Protein AF-A0A448USA0-F1 (afdb_monomer)

Mean predicted aligned error: 3.89 Å

Organism: NCBI:txid2047

Nearest PDB structures (foldseek):
  3pyw-assembly1_A  TM=7.892E-01  e=5.344E-04  Bacillus anthracis
  6bt4-assembly1_A  TM=7.776E-01  e=7.586E-04  Bacillus anthracis
  7sv5-assembly2_B  TM=8.241E-01  e=3.574E-02  Paenibacillus alvei
  6cwi-assembly1_A  TM=8.676E-01  e=1.832E-01  Paenibacillus alvei
  6cwf-assembly1_A  TM=8.349E-01  e=4.397E-01  Paenibacillus alvei

InterPro domains:
  IPR001119 S-layer homology domain [PF00395] (19-62)
  IPR001119 S-layer homology domain [PF00395] (96-123)
  IPR001119 S-layer homology domain [PS51272] (16-79)

Foldseek 3Di:
DVLCVVVVVDDDDQDCAQQAPPDHPPHPCRRVLRVCCVLVLDDADPVRHNPPVDFDFLLSLLSNVCSSVVVDDDDADPDQQAPPDDPPDRSSRSQNVCVVQVLDDPDRHHSRRRHGDDPVNSVSSSVSVVVSD

Radius of gyration: 15.41 Å; Cα contacts (8 Å, |Δi|>4): 141; chains: 1; bounding box: 37×34×44 Å

Sequence (133 aa):
MALYRLAGSPQVTLPQESPYVDVTPEHPHYREIIWARESGISFGWSDGHFRPEAAASHASMAAFLYRYAGEPGVNLPEQSLYADMTADSPFYRESTWLKKRGLVFWSESWFQPDGAVTRADFAELIYQYEQGK

Secondary structure (DSSP, 8-state):
-HHHHHTT-------SS-SSTT--TTSTTHHHHHHHHHTTS----TTS---TTSPPBHHHHHHHHHHHTT-------SS-SSTT--TTSTTHHHHHHHHHTT---S-SS---TT-B--HHHHHHHHHHHHTT-

Structure (mmCIF, N/CA/C/O backbone):
data_AF-A0A448USA0-F1
#
_entry.id   AF-A0A448USA0-F1
#
loop_
_atom_site.group_PDB
_atom_site.id
_atom_site.type_symbol
_atom_site.label_atom_id
_atom_site.label_alt_id
_atom_site.label_comp_id
_atom_site.label_asym_id
_atom_site.label_entity_id
_atom_site.label_seq_id
_atom_site.pdbx_PDB_ins_code
_atom_site.Cartn_x
_atom_site.Cartn_y
_atom_site.Cartn_z
_atom_site.occupancy
_atom_site.B_iso_or_equiv
_atom_site.auth_seq_id
_atom_site.auth_comp_id
_atom_site.auth_asym_id
_atom_site.auth_atom_id
_atom_site.pdbx_PDB_model_num
ATOM 1 N N . MET A 1 1 ? -3.383 3.911 11.529 1.00 69.88 1 MET A N 1
ATOM 2 C CA . MET A 1 1 ? -2.762 3.886 10.174 1.00 69.88 1 MET A CA 1
ATOM 3 C C . MET A 1 1 ? -2.363 5.301 9.747 1.00 69.88 1 MET A C 1
ATOM 5 O O . MET A 1 1 ? -3.042 6.241 10.143 1.00 69.88 1 MET A O 1
ATOM 9 N N . ALA A 1 2 ? -1.299 5.475 8.949 1.00 84.56 2 ALA A N 1
ATOM 10 C CA . ALA A 1 2 ? -0.843 6.792 8.469 1.00 84.56 2 ALA A CA 1
ATOM 11 C C . ALA A 1 2 ? -1.794 7.433 7.435 1.00 84.56 2 ALA A C 1
ATOM 13 O O . ALA A 1 2 ? -2.186 8.579 7.624 1.00 84.56 2 ALA A O 1
ATOM 14 N N . LEU A 1 3 ? -2.257 6.673 6.432 1.00 89.94 3 LEU A N 1
ATOM 15 C CA . LEU A 1 3 ? -3.215 7.161 5.423 1.00 89.94 3 LEU A CA 1
ATOM 16 C C . LEU A 1 3 ? -4.570 7.578 6.016 1.00 89.94 3 LEU A C 1
ATOM 18 O O . LEU A 1 3 ? -5.172 8.541 5.562 1.00 89.94 3 LEU A O 1
ATOM 22 N N . TYR A 1 4 ? -5.033 6.903 7.071 1.00 92.50 4 TYR A N 1
ATOM 23 C CA . TYR A 1 4 ? -6.261 7.296 7.772 1.00 92.50 4 TYR A CA 1
ATOM 24 C C . TYR A 1 4 ? -6.140 8.696 8.387 1.00 92.50 4 TYR A C 1
ATOM 26 O O . TYR A 1 4 ? -7.056 9.509 8.289 1.00 92.50 4 TYR A O 1
ATOM 34 N N . ARG A 1 5 ? -4.980 9.002 8.988 1.00 91.62 5 ARG A N 1
ATOM 35 C CA . ARG A 1 5 ? -4.706 10.341 9.524 1.00 91.62 5 ARG A CA 1
ATOM 36 C C . ARG A 1 5 ? -4.581 11.375 8.412 1.00 91.62 5 ARG A C 1
ATOM 38 O O . ARG A 1 5 ? -5.143 12.454 8.555 1.00 91.62 5 ARG A O 1
ATOM 45 N N . LEU A 1 6 ? -3.907 11.019 7.317 1.00 90.50 6 LEU A N 1
ATOM 46 C CA . LEU A 1 6 ? -3.796 11.846 6.113 1.00 90.50 6 LEU A CA 1
ATOM 47 C C . LEU A 1 6 ? -5.176 12.218 5.545 1.00 90.50 6 LEU A C 1
ATOM 49 O O . LEU A 1 6 ? -5.413 13.360 5.178 1.00 90.50 6 LEU A O 1
ATOM 53 N N . ALA A 1 7 ? -6.127 11.282 5.566 1.00 92.50 7 ALA A N 1
ATOM 54 C CA . ALA A 1 7 ? -7.513 11.510 5.158 1.00 92.50 7 ALA A CA 1
ATOM 55 C C . ALA A 1 7 ? -8.335 12.388 6.127 1.00 92.50 7 ALA A C 1
ATOM 57 O O . ALA A 1 7 ? -9.545 12.515 5.954 1.00 92.50 7 ALA A O 1
ATOM 58 N N . GLY A 1 8 ? -7.722 12.953 7.171 1.00 94.12 8 GLY A N 1
ATOM 59 C CA . GLY A 1 8 ? -8.418 13.743 8.186 1.00 94.12 8 GLY A CA 1
ATOM 60 C C . GLY A 1 8 ? -9.121 12.906 9.256 1.00 94.12 8 GLY A C 1
ATOM 61 O O . GLY A 1 8 ? -9.966 13.429 9.974 1.00 94.12 8 GLY A O 1
ATOM 62 N N . SER A 1 9 ? -8.769 11.622 9.398 1.00 95.38 9 SER A N 1
ATOM 63 C CA . SER A 1 9 ? -9.390 10.691 10.354 1.00 95.38 9 SER A CA 1
ATOM 64 C C . SER A 1 9 ? -10.924 10.639 10.228 1.00 95.38 9 SER A C 1
ATOM 66 O O . SER A 1 9 ? -11.628 10.928 11.202 1.00 95.38 9 SER A O 1
ATOM 68 N N . PRO A 1 10 ? -11.454 10.315 9.033 1.00 95.31 10 PRO A N 1
ATOM 69 C CA . PRO A 1 10 ? -12.888 10.338 8.770 1.00 95.31 10 PRO A CA 1
ATOM 70 C C . PRO A 1 10 ? -13.647 9.395 9.705 1.00 95.31 10 PRO A C 1
ATOM 72 O O . PRO A 1 10 ? -13.127 8.373 10.146 1.00 95.31 10 PRO A O 1
ATOM 75 N N . GLN A 1 11 ? -14.904 9.726 9.995 1.00 94.62 11 GLN A N 1
ATOM 76 C CA . GLN A 1 11 ? -15.756 8.850 10.795 1.00 94.62 11 GLN A CA 1
ATOM 77 C C . GLN A 1 11 ? -15.989 7.519 10.073 1.00 94.62 11 GLN A C 1
ATOM 79 O O . GLN A 1 11 ? -16.192 7.485 8.862 1.00 94.62 11 GLN A O 1
ATOM 84 N N . VAL A 1 12 ? -15.973 6.433 10.846 1.00 95.12 12 VAL A N 1
ATOM 85 C CA . VAL A 1 12 ? -16.134 5.057 10.358 1.00 95.12 12 VAL A CA 1
ATOM 86 C C . VAL A 1 12 ? -17.195 4.385 11.210 1.00 95.12 12 VAL A C 1
ATOM 88 O O . VAL A 1 12 ? -17.073 4.372 12.445 1.00 95.12 12 VAL A O 1
ATOM 91 N N . THR A 1 13 ? -18.208 3.817 10.565 1.00 95.88 13 THR A N 1
ATOM 92 C CA . THR A 1 13 ? -19.170 2.939 11.230 1.00 95.88 13 THR A CA 1
ATOM 93 C C . THR A 1 13 ? -18.513 1.579 11.409 1.00 95.88 13 THR A C 1
ATOM 95 O O . THR A 1 13 ? -18.285 0.866 10.443 1.00 95.88 13 THR A O 1
ATOM 98 N N . LEU A 1 14 ? -18.164 1.227 12.645 1.00 96.50 14 LEU A N 1
ATOM 99 C CA . LEU A 1 14 ? -17.446 -0.017 12.909 1.00 96.50 14 LEU A CA 1
ATOM 100 C C . LEU A 1 14 ? -18.414 -1.206 12.936 1.00 96.50 14 LEU A C 1
ATOM 102 O O . LEU A 1 14 ? -19.390 -1.153 13.690 1.00 96.50 14 LEU A O 1
ATOM 106 N N . PRO A 1 15 ? -18.156 -2.280 12.168 1.00 95.69 15 PRO A N 1
ATOM 107 C CA . PRO A 1 15 ? -18.973 -3.476 12.245 1.00 95.69 15 PRO A CA 1
ATOM 108 C C . PRO A 1 15 ? -18.708 -4.211 13.564 1.00 95.69 15 PRO A C 1
ATOM 110 O O . PRO A 1 15 ? -17.583 -4.218 14.074 1.00 95.69 15 PRO A O 1
ATOM 113 N N . GLN A 1 16 ? -19.763 -4.824 14.109 1.00 93.88 16 GLN A N 1
ATOM 114 C CA . GLN A 1 16 ? -19.692 -5.619 15.339 1.00 93.88 16 GLN A CA 1
ATOM 115 C C . GLN A 1 16 ? -18.838 -6.878 15.148 1.00 93.88 16 GLN A C 1
ATOM 117 O O . GLN A 1 16 ? -18.110 -7.270 16.054 1.00 93.88 16 GLN A O 1
ATOM 122 N N . GLU A 1 17 ? -18.912 -7.484 13.965 1.00 95.94 17 GLU A N 1
ATOM 123 C CA . GLU A 1 17 ? -18.058 -8.595 13.557 1.00 95.94 17 GLU A CA 1
ATOM 124 C C . GLU A 1 17 ? -16.982 -8.084 12.604 1.00 95.94 17 GLU A C 1
ATOM 126 O O . GLU A 1 17 ? -17.264 -7.339 11.661 1.00 95.94 17 GLU A O 1
ATOM 131 N N . SER A 1 18 ? -15.738 -8.486 12.854 1.00 96.62 18 SER A N 1
ATOM 132 C CA . SER A 1 18 ? -14.630 -8.105 11.990 1.00 96.62 18 SER A CA 1
ATOM 133 C C . SER A 1 18 ? -14.710 -8.824 10.643 1.00 96.62 18 SER A C 1
ATOM 135 O O . SER A 1 18 ? -14.948 -10.032 10.609 1.00 96.62 18 SER A O 1
ATOM 137 N N . PRO A 1 19 ? -14.435 -8.131 9.523 1.00 96.75 19 PRO A N 1
ATOM 138 C CA . PRO A 1 19 ? -14.270 -8.773 8.226 1.00 96.75 19 PRO A CA 1
ATOM 139 C C . PRO A 1 19 ? -12.941 -9.537 8.104 1.00 96.75 19 PRO A C 1
ATOM 141 O O . PRO A 1 19 ? -12.707 -10.156 7.067 1.00 96.75 19 PRO A O 1
ATOM 144 N N . TYR A 1 20 ? -12.065 -9.455 9.114 1.00 97.81 20 TYR A N 1
ATOM 145 C CA . TYR A 1 20 ? -10.764 -10.114 9.148 1.00 97.81 20 TYR A CA 1
ATOM 146 C C . TYR A 1 20 ? -10.673 -11.098 10.311 1.00 97.81 20 TYR A C 1
ATOM 148 O O . TYR A 1 20 ? -11.020 -10.769 11.444 1.00 97.81 20 TYR A O 1
ATOM 156 N N . VAL A 1 21 ? -10.149 -12.290 10.032 1.00 97.25 21 VAL A N 1
ATOM 157 C CA . VAL A 1 21 ? -10.046 -13.392 11.003 1.00 97.25 21 VAL A CA 1
ATOM 158 C C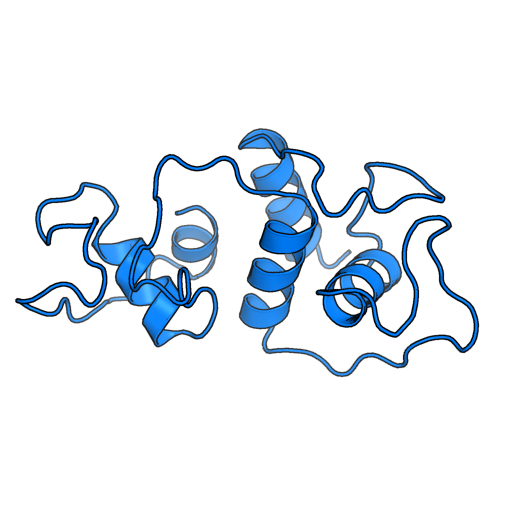 . VAL A 1 21 ? -9.096 -13.059 12.161 1.00 97.25 21 VAL A C 1
ATOM 160 O O . VAL A 1 21 ? -9.310 -13.498 13.287 1.00 97.25 21 VAL A O 1
ATOM 163 N N . ASP A 1 22 ? -8.057 -12.269 11.898 1.00 97.06 22 ASP A N 1
ATOM 164 C CA . ASP A 1 22 ? -6.957 -11.963 12.820 1.00 97.06 22 ASP A CA 1
ATOM 165 C C . ASP A 1 22 ? -7.000 -10.546 13.407 1.00 97.06 22 ASP A C 1
ATOM 167 O O . ASP A 1 22 ? -6.047 -10.110 14.054 1.00 97.06 22 ASP A O 1
ATOM 171 N N . VAL A 1 23 ? -8.100 -9.819 13.211 1.00 97.19 23 VAL A N 1
ATOM 172 C CA . VAL A 1 23 ? -8.298 -8.488 13.792 1.00 97.19 23 VAL A CA 1
ATOM 173 C C . VAL A 1 23 ? -9.629 -8.479 14.520 1.00 97.19 23 VAL A C 1
ATOM 175 O O . VAL A 1 23 ? -10.666 -8.595 13.881 1.00 97.19 23 VAL A O 1
ATOM 178 N N . THR A 1 24 ? -9.626 -8.321 15.841 1.00 96.81 24 THR A N 1
ATOM 179 C CA . THR A 1 24 ? -10.871 -8.199 16.616 1.00 96.81 24 THR A CA 1
ATOM 180 C C . THR A 1 24 ? -11.333 -6.737 16.700 1.00 96.81 24 THR A C 1
ATOM 182 O O . THR A 1 24 ? -10.516 -5.830 16.495 1.00 96.81 24 THR A O 1
ATOM 185 N N . PRO A 1 25 ? -12.612 -6.467 17.030 1.00 97.00 25 PRO A N 1
ATOM 186 C CA . PRO A 1 25 ? -13.106 -5.102 17.229 1.00 97.00 25 PRO A CA 1
ATOM 187 C C . PRO A 1 25 ? -12.361 -4.287 18.300 1.00 97.00 25 PRO A C 1
ATOM 189 O O . PRO A 1 25 ? -12.338 -3.059 18.243 1.00 97.00 25 PRO A O 1
ATOM 192 N N . GLU A 1 26 ? -11.724 -4.957 19.262 1.00 95.94 26 GLU A N 1
ATOM 193 C CA . GLU A 1 26 ? -10.927 -4.352 20.336 1.00 95.94 26 GLU A CA 1
ATOM 194 C C . GLU A 1 26 ? -9.496 -4.006 19.901 1.00 95.94 26 GLU A C 1
ATOM 196 O O . GLU A 1 26 ? -8.757 -3.372 20.659 1.00 95.94 26 GLU A O 1
ATOM 201 N N . HIS A 1 27 ? -9.078 -4.416 18.698 1.00 95.50 27 HIS A N 1
ATOM 202 C CA . HIS A 1 27 ? -7.740 -4.134 18.195 1.00 95.50 27 HIS A CA 1
ATOM 203 C C . HIS A 1 27 ? -7.502 -2.611 18.151 1.00 95.50 27 HIS A C 1
ATOM 205 O O . HIS A 1 27 ? -8.339 -1.873 17.622 1.00 95.50 27 HIS A O 1
ATOM 211 N N . PRO A 1 28 ? -6.351 -2.098 18.633 1.00 93.94 28 PRO A N 1
ATOM 212 C CA . PRO A 1 28 ? -6.102 -0.654 18.739 1.00 93.94 28 PRO A CA 1
ATOM 213 C C . PRO A 1 28 ? -6.152 0.066 17.387 1.00 93.94 28 PRO A C 1
ATOM 215 O O . PRO A 1 28 ? -6.398 1.269 17.332 1.00 93.94 28 PRO A O 1
ATOM 218 N N . HIS A 1 29 ? -5.934 -0.682 16.304 1.00 93.62 29 HIS A N 1
ATOM 219 C CA . HIS A 1 29 ? -6.008 -0.197 14.931 1.00 93.62 29 HIS A CA 1
ATOM 220 C C . HIS A 1 29 ? -7.265 -0.654 14.178 1.00 93.62 29 HIS A C 1
ATOM 222 O O . HIS A 1 29 ? -7.305 -0.568 12.957 1.00 93.62 29 HIS A O 1
ATOM 228 N N . TYR A 1 30 ? -8.291 -1.183 14.850 1.00 96.06 30 TYR A N 1
ATOM 229 C CA . TYR A 1 30 ? -9.471 -1.719 14.163 1.00 96.06 30 TYR A CA 1
ATOM 230 C C . TYR A 1 30 ? -10.129 -0.675 13.252 1.00 96.06 30 TYR A C 1
ATOM 232 O O . TYR A 1 30 ? -10.391 -0.935 12.081 1.00 96.06 30 TYR A O 1
ATOM 240 N N . ARG A 1 31 ? -10.302 0.556 13.746 1.00 96.94 31 ARG A N 1
ATOM 241 C CA . ARG A 1 31 ? -10.971 1.635 13.009 1.00 96.94 31 ARG A CA 1
ATOM 242 C C . ARG A 1 31 ? -10.311 1.958 11.676 1.00 96.94 31 ARG A C 1
ATOM 244 O O . ARG A 1 31 ? -10.985 2.009 10.652 1.00 96.94 31 ARG A O 1
ATOM 251 N N . GLU A 1 32 ? -9.007 2.194 11.680 1.00 96.00 32 GLU A N 1
ATOM 252 C CA . GLU A 1 32 ? -8.280 2.516 10.454 1.00 96.00 32 GLU A CA 1
ATOM 253 C C . GLU A 1 32 ? -8.174 1.331 9.485 1.00 96.00 32 GLU A C 1
ATOM 255 O O . GLU A 1 32 ? -8.058 1.553 8.281 1.00 96.00 32 GLU A O 1
ATOM 260 N N . ILE A 1 33 ? -8.210 0.094 9.989 1.00 96.06 33 ILE A N 1
ATOM 261 C CA . ILE A 1 33 ? -8.212 -1.123 9.173 1.00 96.06 33 ILE A CA 1
ATOM 262 C C . ILE A 1 33 ? -9.549 -1.242 8.439 1.00 96.06 33 ILE A C 1
ATOM 264 O O . ILE A 1 33 ? -9.567 -1.454 7.225 1.00 96.06 33 ILE A O 1
ATOM 268 N N . ILE A 1 34 ? -10.662 -1.031 9.149 1.00 97.38 34 ILE A N 1
ATOM 269 C CA . ILE A 1 34 ? -12.003 -1.007 8.557 1.00 97.38 34 ILE A CA 1
ATOM 270 C C . ILE A 1 34 ? -12.124 0.130 7.543 1.00 97.38 34 ILE A C 1
ATOM 272 O O . ILE A 1 34 ? -12.518 -0.117 6.408 1.00 97.38 34 ILE A O 1
ATOM 276 N N . TRP A 1 35 ? -11.684 1.342 7.889 1.00 97.50 35 TRP A N 1
ATOM 277 C CA . TRP A 1 35 ? -11.685 2.464 6.947 1.00 97.50 35 TRP A CA 1
ATOM 278 C C . TRP A 1 35 ? -10.910 2.160 5.662 1.00 97.50 35 TRP A C 1
ATOM 280 O O . TRP A 1 35 ? -11.386 2.458 4.567 1.00 97.50 35 TRP A O 1
ATOM 290 N N . ALA A 1 36 ? -9.714 1.572 5.783 1.00 96.38 36 ALA A N 1
ATOM 291 C CA . ALA A 1 36 ? -8.894 1.243 4.624 1.00 96.38 36 ALA A CA 1
ATOM 292 C C . ALA A 1 36 ? -9.580 0.207 3.725 1.00 96.38 36 ALA A C 1
ATOM 294 O O . ALA A 1 36 ? -9.439 0.281 2.506 1.00 96.38 36 ALA A O 1
ATOM 295 N N . ARG A 1 37 ? -10.346 -0.722 4.306 1.00 96.12 37 ARG A N 1
ATOM 296 C CA . ARG A 1 37 ? -11.170 -1.676 3.559 1.00 96.12 37 ARG A CA 1
ATOM 297 C C . ARG A 1 37 ? -12.329 -0.996 2.844 1.00 96.12 37 ARG A C 1
ATOM 299 O O . ARG A 1 37 ? -12.491 -1.182 1.643 1.00 96.12 37 ARG A O 1
ATOM 306 N N . GLU A 1 38 ? -13.115 -0.208 3.569 1.00 96.00 38 GLU A N 1
ATOM 307 C CA . GLU A 1 38 ? -14.300 0.476 3.036 1.00 96.00 38 GLU A CA 1
ATOM 308 C C . GLU A 1 38 ? -13.944 1.502 1.957 1.00 96.00 38 GLU A C 1
ATOM 310 O O . GLU A 1 38 ? -14.689 1.680 0.999 1.00 96.00 38 GLU A O 1
ATOM 315 N N . SER A 1 39 ? -12.769 2.123 2.074 1.00 96.06 39 SER A N 1
ATOM 316 C CA . SER A 1 39 ? -12.241 3.072 1.089 1.00 96.06 39 SER A CA 1
ATOM 317 C C . SER A 1 39 ? -11.521 2.393 -0.083 1.00 96.06 39 SER A C 1
ATOM 319 O O . SER A 1 39 ? -10.929 3.081 -0.908 1.00 96.06 39 SER A O 1
ATOM 321 N N . GLY A 1 40 ? -11.501 1.056 -0.143 1.00 95.50 40 GLY A N 1
ATOM 322 C CA . GLY A 1 40 ? -10.843 0.301 -1.213 1.00 95.50 40 GLY A CA 1
ATOM 323 C C . GLY A 1 40 ? -9.314 0.390 -1.220 1.00 95.50 40 GLY A C 1
ATOM 324 O O . GLY A 1 40 ? -8.684 0.043 -2.210 1.00 95.50 40 GLY A O 1
ATOM 325 N N . ILE A 1 41 ? -8.685 0.838 -0.133 1.00 95.44 41 ILE A N 1
ATOM 326 C CA . ILE A 1 41 ? -7.230 1.020 -0.038 1.00 95.44 41 ILE A CA 1
ATOM 327 C C . ILE A 1 41 ? -6.534 -0.323 0.215 1.00 95.44 41 ILE A C 1
ATOM 329 O O . ILE A 1 41 ? -5.537 -0.643 -0.436 1.00 95.44 41 ILE A O 1
ATOM 333 N N . SER A 1 42 ? -7.069 -1.138 1.131 1.00 92.88 42 SER A N 1
ATOM 334 C CA . SER A 1 42 ? -6.527 -2.460 1.467 1.00 92.88 42 SER A CA 1
ATOM 335 C C . SER A 1 42 ? -7.634 -3.482 1.699 1.00 92.88 42 SER A C 1
ATOM 337 O O . SER A 1 42 ? -8.576 -3.225 2.441 1.00 92.88 42 SER A O 1
ATOM 339 N N . PHE A 1 43 ? -7.489 -4.664 1.102 1.00 90.81 43 PHE A N 1
ATOM 340 C CA . PHE A 1 43 ? -8.468 -5.753 1.191 1.00 90.81 43 PHE A CA 1
ATOM 341 C C . PHE A 1 43 ? -8.026 -6.905 2.103 1.00 90.81 43 PHE A C 1
ATOM 343 O O . PHE A 1 43 ? -8.800 -7.839 2.305 1.00 90.81 43 PHE A O 1
ATOM 350 N N . GLY A 1 44 ? -6.805 -6.840 2.644 1.00 91.19 44 GLY A N 1
ATOM 351 C CA . GLY A 1 44 ? -6.154 -7.969 3.306 1.00 91.19 44 GLY A CA 1
ATOM 352 C C . GLY A 1 44 ? -5.738 -9.067 2.322 1.00 91.19 44 GLY A C 1
ATOM 353 O O . GLY A 1 44 ? -5.527 -8.820 1.133 1.00 91.19 44 GLY A O 1
ATOM 354 N N . TRP A 1 45 ? -5.603 -10.281 2.840 1.00 92.00 45 TRP A N 1
ATOM 355 C CA . TRP A 1 45 ? -5.204 -11.477 2.111 1.00 92.00 45 TRP A CA 1
ATOM 356 C C . TRP A 1 45 ? -6.432 -12.318 1.747 1.00 92.00 45 TRP A C 1
ATOM 358 O O . TRP A 1 45 ? -7.491 -12.229 2.369 1.00 92.00 45 TRP A O 1
ATOM 368 N N . SER A 1 46 ? -6.291 -13.163 0.724 1.00 93.12 46 SER A N 1
ATOM 369 C CA . SER A 1 46 ? -7.373 -14.031 0.235 1.00 93.12 46 SER A CA 1
ATOM 370 C C . SER A 1 46 ? -7.833 -15.084 1.249 1.00 93.12 46 SER A C 1
ATOM 372 O O . SER A 1 46 ? -8.922 -15.629 1.107 1.00 93.12 46 SER A O 1
ATOM 374 N N . ASP A 1 47 ? -7.027 -15.348 2.278 1.00 95.62 47 ASP A N 1
ATOM 375 C CA . ASP A 1 47 ? -7.342 -16.219 3.414 1.00 95.62 47 ASP A CA 1
ATOM 376 C C . ASP A 1 47 ? -8.184 -15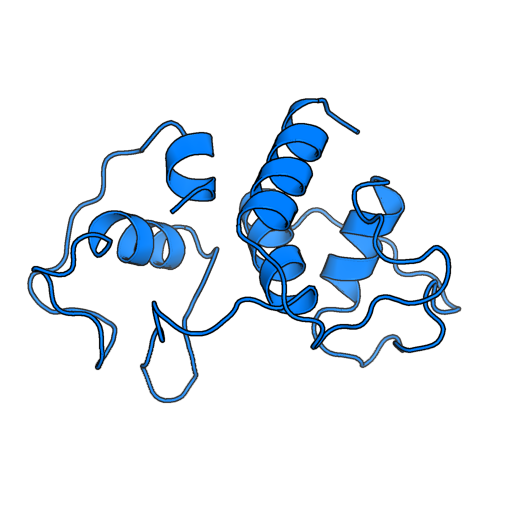.519 4.502 1.00 95.62 47 ASP A C 1
ATOM 378 O O . ASP A 1 47 ? -8.400 -16.083 5.573 1.00 95.62 47 ASP A O 1
ATOM 382 N N . GLY A 1 48 ? -8.631 -14.283 4.258 1.00 95.81 48 GLY A N 1
ATOM 383 C CA . GLY A 1 48 ? -9.438 -13.504 5.194 1.00 95.81 48 GLY A CA 1
ATOM 384 C C . GLY A 1 48 ? -8.644 -12.825 6.312 1.00 95.81 48 GLY A C 1
ATOM 385 O O . GLY A 1 48 ? -9.256 -12.300 7.237 1.00 95.81 48 GLY A O 1
ATOM 386 N N . HIS A 1 49 ? -7.311 -12.815 6.261 1.00 97.19 49 HIS A N 1
ATOM 387 C CA . HIS A 1 49 ? -6.471 -12.140 7.255 1.00 97.19 49 HIS A CA 1
ATOM 388 C C . HIS A 1 49 ? -6.099 -10.716 6.816 1.00 97.19 49 HIS A C 1
ATOM 390 O O . HIS A 1 49 ? -6.012 -10.422 5.623 1.00 97.19 49 HIS A O 1
ATOM 396 N N . PHE A 1 50 ? -5.8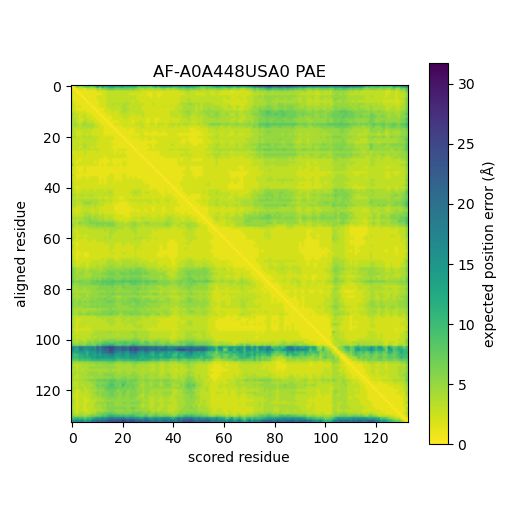34 -9.828 7.773 1.00 95.19 50 PHE A N 1
ATOM 397 C CA . PHE A 1 50 ? -5.249 -8.503 7.545 1.00 95.19 50 PHE A CA 1
ATOM 398 C C . PHE A 1 50 ? -3.771 -8.427 7.935 1.00 95.19 50 PHE A C 1
ATOM 400 O O . PHE A 1 50 ? -3.066 -7.552 7.454 1.00 95.19 50 PHE A O 1
ATOM 407 N N . ARG A 1 51 ? -3.284 -9.306 8.811 1.00 93.88 51 ARG A N 1
ATOM 408 C CA . ARG A 1 51 ? -1.882 -9.384 9.244 1.00 93.88 51 ARG A CA 1
ATOM 409 C C . ARG A 1 51 ? -1.324 -8.023 9.700 1.00 93.88 51 ARG A C 1
ATOM 411 O O . ARG A 1 51 ? -0.364 -7.530 9.108 1.00 93.88 51 ARG A O 1
ATOM 418 N N . PRO A 1 52 ? -1.893 -7.406 10.754 1.00 90.00 52 PRO A N 1
ATOM 419 C CA . PRO A 1 52 ? -1.545 -6.042 11.171 1.00 90.00 52 PRO A CA 1
ATOM 420 C C . PRO A 1 52 ? -0.064 -5.857 11.540 1.00 90.00 52 PRO A C 1
ATOM 422 O O . PRO A 1 52 ? 0.462 -4.757 11.395 1.00 90.00 52 PRO A O 1
ATOM 425 N N . GLU A 1 53 ? 0.604 -6.931 11.968 1.00 88.75 53 GLU A N 1
ATOM 426 C CA . GLU A 1 53 ? 2.024 -6.937 12.347 1.00 88.75 53 GLU A CA 1
ATOM 427 C C . GLU A 1 53 ? 2.965 -7.352 11.204 1.00 88.75 53 GLU A C 1
ATOM 429 O O . GLU A 1 53 ? 4.186 -7.365 11.374 1.00 88.75 53 GLU A O 1
ATOM 434 N N . ALA A 1 54 ? 2.432 -7.725 10.034 1.00 87.94 54 ALA A N 1
ATOM 435 C CA . ALA A 1 54 ? 3.271 -8.052 8.890 1.00 87.94 54 ALA A CA 1
ATOM 436 C C . ALA A 1 54 ? 3.989 -6.797 8.384 1.00 87.94 54 ALA A C 1
ATOM 438 O O . ALA A 1 54 ? 3.400 -5.721 8.254 1.00 87.94 54 ALA A O 1
ATOM 439 N N . ALA A 1 55 ? 5.272 -6.948 8.054 1.00 85.81 55 ALA A N 1
ATOM 440 C CA . ALA A 1 55 ? 6.018 -5.882 7.408 1.00 85.81 55 ALA A CA 1
ATOM 441 C C . ALA A 1 55 ? 5.367 -5.541 6.061 1.00 85.81 55 ALA A C 1
ATOM 443 O O . ALA A 1 55 ? 5.108 -6.423 5.239 1.00 85.81 55 ALA A O 1
ATOM 444 N N . ALA A 1 56 ? 5.118 -4.253 5.830 1.00 87.81 56 ALA A N 1
ATOM 445 C CA . ALA A 1 56 ? 4.731 -3.781 4.512 1.00 87.81 56 ALA A CA 1
ATOM 446 C C . ALA A 1 56 ? 5.930 -3.874 3.554 1.00 87.81 56 ALA A C 1
ATOM 448 O O . ALA A 1 56 ? 7.086 -3.753 3.968 1.00 87.81 56 ALA A O 1
ATOM 449 N N . SER A 1 57 ? 5.638 -4.053 2.268 1.00 91.69 57 SER A N 1
ATOM 450 C CA . SER A 1 57 ? 6.629 -4.040 1.191 1.00 91.69 57 SER A CA 1
ATOM 451 C C . SER A 1 57 ? 6.506 -2.793 0.313 1.00 91.69 57 SER A C 1
ATOM 453 O O . SER A 1 57 ? 5.467 -2.122 0.343 1.00 91.69 57 SER A O 1
ATOM 455 N N . HIS A 1 58 ? 7.517 -2.501 -0.516 1.00 92.31 58 HIS A N 1
ATOM 456 C CA . HIS A 1 58 ? 7.442 -1.432 -1.523 1.00 92.31 58 HIS A CA 1
ATOM 457 C C . HIS A 1 58 ? 6.190 -1.562 -2.398 1.00 92.31 58 HIS A C 1
ATOM 459 O O . HIS A 1 58 ? 5.495 -0.573 -2.640 1.00 92.31 58 HIS A O 1
ATOM 465 N N . ALA A 1 59 ? 5.862 -2.784 -2.827 1.00 91.75 59 ALA A N 1
ATOM 466 C CA . ALA A 1 59 ? 4.680 -3.047 -3.639 1.00 91.75 59 ALA A CA 1
ATOM 467 C C . ALA A 1 59 ? 3.372 -2.760 -2.889 1.00 91.75 59 ALA A C 1
ATOM 469 O O . ALA A 1 59 ? 2.498 -2.067 -3.409 1.00 91.75 59 ALA A O 1
ATOM 470 N N . SER A 1 60 ? 3.256 -3.229 -1.643 1.00 91.25 60 SER A N 1
ATOM 471 C CA . SER A 1 60 ? 2.075 -2.977 -0.803 1.00 91.25 60 SER A CA 1
ATOM 472 C C . SER A 1 60 ? 1.865 -1.479 -0.573 1.00 91.25 60 SER A C 1
ATOM 474 O O . SER A 1 60 ? 0.756 -0.965 -0.699 1.00 91.25 60 SER A O 1
ATOM 476 N N . MET A 1 61 ? 2.952 -0.760 -0.296 1.00 91.31 61 MET A N 1
ATOM 477 C CA . MET A 1 61 ? 2.940 0.684 -0.097 1.00 91.31 61 MET A CA 1
ATOM 478 C C . MET A 1 61 ? 2.499 1.437 -1.362 1.00 91.31 61 MET A C 1
ATOM 480 O O . MET A 1 61 ? 1.666 2.343 -1.276 1.00 91.31 61 MET A O 1
ATOM 484 N N . ALA A 1 62 ? 3.002 1.031 -2.533 1.00 92.94 62 ALA A N 1
ATOM 485 C CA . ALA A 1 62 ? 2.594 1.595 -3.815 1.00 92.94 62 ALA A CA 1
ATOM 486 C C . ALA A 1 62 ? 1.112 1.370 -4.104 1.00 92.94 62 ALA A C 1
ATOM 488 O O . ALA A 1 62 ? 0.409 2.314 -4.464 1.00 92.94 62 ALA A O 1
ATOM 489 N N . ALA A 1 63 ? 0.627 0.150 -3.873 1.00 93.62 63 ALA A N 1
ATOM 490 C CA . ALA A 1 63 ? -0.777 -0.187 -4.038 1.00 93.62 63 ALA A CA 1
ATOM 491 C C . ALA A 1 63 ? -1.677 0.671 -3.139 1.00 93.62 63 ALA A C 1
ATOM 493 O O . ALA A 1 63 ? -2.663 1.238 -3.608 1.00 93.62 63 ALA A O 1
ATOM 494 N N . PHE A 1 64 ? -1.326 0.816 -1.858 1.00 93.69 64 PHE A N 1
ATOM 495 C CA . PHE A 1 64 ? -2.127 1.598 -0.917 1.00 93.69 64 PHE A CA 1
ATOM 496 C C . PHE A 1 64 ? -2.194 3.073 -1.308 1.00 93.69 64 PHE A C 1
ATOM 498 O O . PHE A 1 64 ? -3.282 3.647 -1.303 1.00 93.69 64 PHE A O 1
ATOM 505 N N . LEU A 1 65 ? -1.064 3.689 -1.672 1.00 93.94 65 LEU A N 1
ATOM 506 C CA . LEU A 1 65 ? -1.061 5.100 -2.051 1.00 93.94 65 LEU A CA 1
ATOM 507 C C . LEU A 1 65 ? -1.749 5.341 -3.403 1.00 93.94 65 LEU A C 1
ATOM 509 O O . LEU A 1 65 ? -2.475 6.321 -3.543 1.00 93.94 65 LEU A O 1
ATOM 513 N N . TYR A 1 66 ? -1.578 4.442 -4.376 1.00 95.38 66 TYR A N 1
ATOM 514 C CA . TYR A 1 66 ? -2.256 4.533 -5.671 1.00 95.38 66 TYR A CA 1
ATOM 515 C C . TYR A 1 66 ? -3.781 4.484 -5.527 1.00 95.38 66 TYR A C 1
ATOM 517 O O . TYR A 1 66 ? -4.484 5.328 -6.085 1.00 95.38 66 TYR A O 1
ATOM 525 N N . ARG A 1 67 ? -4.294 3.541 -4.726 1.00 96.56 67 ARG A N 1
ATOM 526 C CA . ARG A 1 67 ? -5.734 3.441 -4.444 1.00 96.56 67 ARG A CA 1
ATOM 527 C C . ARG A 1 67 ? -6.237 4.625 -3.631 1.00 96.56 67 ARG A C 1
ATOM 529 O O . ARG A 1 67 ? -7.281 5.180 -3.950 1.00 96.56 67 ARG A O 1
ATOM 536 N N . TYR A 1 68 ? -5.463 5.074 -2.642 1.00 95.44 68 TYR A N 1
ATOM 537 C CA . TYR A 1 68 ? -5.777 6.291 -1.894 1.00 95.44 68 TYR A CA 1
ATOM 538 C C . TYR A 1 68 ? -5.891 7.527 -2.803 1.00 95.44 68 TYR A C 1
ATOM 540 O O . TYR A 1 68 ? -6.770 8.360 -2.601 1.00 95.44 68 TYR A O 1
ATOM 548 N N . ALA A 1 69 ? -5.052 7.624 -3.837 1.00 94.19 69 ALA A N 1
ATOM 549 C CA . ALA A 1 69 ? -5.089 8.696 -4.831 1.00 94.19 69 ALA A CA 1
ATOM 550 C C . ALA A 1 69 ? -6.238 8.570 -5.856 1.00 94.19 69 ALA A C 1
ATOM 552 O O . ALA A 1 69 ? -6.308 9.375 -6.786 1.00 94.19 69 ALA A O 1
ATOM 553 N N . GLY A 1 70 ? -7.127 7.581 -5.710 1.00 95.62 70 GLY A N 1
ATOM 554 C CA . GLY A 1 70 ? -8.267 7.364 -6.602 1.00 95.62 70 GLY A CA 1
ATOM 555 C C . GLY A 1 70 ? -7.918 6.629 -7.895 1.00 95.62 70 GLY A C 1
ATOM 556 O O . GLY A 1 70 ? -8.558 6.869 -8.914 1.00 95.62 70 GLY A O 1
ATOM 557 N N . GLU A 1 71 ? -6.888 5.778 -7.865 1.00 95.94 71 GLU A N 1
ATOM 558 C CA . GLU A 1 71 ? -6.468 4.932 -8.993 1.00 95.94 71 GLU A CA 1
ATOM 559 C C . GLU A 1 71 ? -6.271 5.718 -10.307 1.00 95.94 71 GLU A C 1
ATOM 561 O O . GLU A 1 71 ? -6.838 5.378 -11.351 1.00 95.94 71 GLU A O 1
ATOM 566 N N . PRO A 1 72 ? -5.468 6.800 -10.291 1.00 95.12 72 PRO A N 1
ATOM 567 C CA . PRO A 1 72 ? -5.308 7.672 -11.447 1.00 95.12 72 PRO A CA 1
ATOM 568 C C . PRO A 1 72 ? -4.823 6.903 -12.680 1.00 95.12 72 PRO A C 1
ATOM 570 O O . PRO A 1 72 ? -4.006 5.984 -12.590 1.00 95.12 72 PRO A O 1
ATOM 573 N N . GLY A 1 73 ? -5.296 7.307 -13.861 1.00 95.19 73 GLY A N 1
ATOM 574 C CA . GLY A 1 73 ? -4.875 6.706 -15.125 1.00 95.19 73 GLY A CA 1
ATOM 575 C C . GLY A 1 73 ? -3.358 6.801 -15.330 1.00 95.19 73 GLY A C 1
ATOM 576 O O . GLY A 1 73 ? -2.753 7.854 -15.131 1.00 95.19 73 GLY A O 1
ATOM 577 N N . VAL A 1 74 ? -2.742 5.696 -15.757 1.00 94.19 74 VAL A N 1
ATOM 578 C CA . VAL A 1 74 ? -1.294 5.603 -16.000 1.00 94.19 74 VAL A CA 1
ATOM 579 C C . VAL A 1 74 ? -1.056 5.086 -17.408 1.00 94.19 74 VAL A C 1
ATOM 581 O O . VAL A 1 74 ? -1.449 3.963 -17.732 1.00 94.19 74 VAL A O 1
ATOM 584 N N . ASN A 1 75 ? -0.353 5.872 -18.222 1.00 93.88 75 ASN A N 1
ATOM 585 C CA . ASN A 1 75 ? 0.194 5.388 -19.487 1.00 93.88 75 ASN A CA 1
ATOM 586 C C . ASN A 1 75 ? 1.412 4.519 -19.177 1.00 93.88 75 ASN A C 1
ATOM 588 O O . ASN A 1 75 ? 2.453 5.053 -18.788 1.00 93.88 75 ASN A O 1
ATOM 592 N N . LEU A 1 76 ? 1.288 3.201 -19.300 1.00 94.62 76 LEU A N 1
ATOM 593 C CA . LEU A 1 76 ? 2.410 2.290 -19.080 1.00 94.62 76 LEU A CA 1
ATOM 594 C C . LEU A 1 76 ? 3.381 2.377 -20.268 1.00 94.62 76 LEU A C 1
ATOM 596 O O . LEU A 1 76 ? 2.923 2.415 -21.411 1.00 94.62 76 LEU A O 1
ATOM 600 N N . PRO A 1 77 ? 4.696 2.480 -20.026 1.00 92.38 77 PRO A N 1
ATOM 601 C CA . PRO A 1 77 ? 5.674 2.473 -21.106 1.00 92.38 77 PRO A CA 1
ATOM 602 C C . PRO A 1 77 ? 5.784 1.076 -21.733 1.00 92.38 77 PRO A C 1
ATOM 604 O O . PRO A 1 77 ? 5.571 0.073 -21.058 1.00 92.38 77 PRO A O 1
ATOM 607 N N . GLU A 1 78 ? 6.151 1.011 -23.016 1.00 90.56 78 GLU A N 1
ATOM 608 C CA . GLU A 1 78 ? 6.391 -0.267 -23.711 1.00 90.56 78 GLU A CA 1
ATOM 609 C C . GLU A 1 78 ? 7.569 -1.039 -23.103 1.00 90.56 78 GLU A C 1
ATOM 611 O O . GLU A 1 78 ? 7.549 -2.265 -23.024 1.00 90.56 78 GLU A O 1
ATOM 616 N N . GLN A 1 79 ? 8.594 -0.312 -22.652 1.00 93.00 79 GLN A N 1
ATOM 617 C CA . GLN A 1 79 ? 9.727 -0.860 -21.917 1.00 93.00 79 GLN A CA 1
ATOM 618 C C . GLN A 1 79 ? 9.612 -0.505 -20.443 1.00 93.00 79 GLN A C 1
ATOM 620 O O . GLN A 1 79 ? 9.295 0.632 -20.087 1.00 93.00 79 GLN A O 1
ATOM 625 N N . SER A 1 80 ? 9.913 -1.475 -19.582 1.00 93.25 80 SER A N 1
ATOM 626 C CA . SER A 1 80 ? 9.847 -1.262 -18.144 1.00 93.25 80 SER A CA 1
ATOM 627 C C . SER A 1 80 ? 10.794 -0.160 -17.676 1.00 93.25 80 SER A C 1
ATOM 629 O O . SER A 1 80 ? 11.942 -0.087 -18.108 1.00 93.25 80 SER A O 1
ATOM 631 N N . LEU A 1 81 ? 10.321 0.672 -16.741 1.00 91.00 81 LEU A N 1
ATOM 632 C CA . LEU A 1 81 ? 11.169 1.635 -16.033 1.00 91.00 81 LEU A CA 1
ATOM 633 C C . LEU A 1 81 ? 12.061 0.962 -14.982 1.00 91.00 81 LEU A C 1
ATOM 635 O O . LEU A 1 81 ? 12.856 1.651 -14.341 1.00 91.00 81 LEU A O 1
ATOM 639 N N . TYR A 1 82 ? 11.880 -0.338 -14.753 1.00 93.06 82 TYR A N 1
ATOM 640 C CA . TYR A 1 82 ? 12.544 -1.109 -13.715 1.00 93.06 82 TYR A CA 1
ATOM 641 C C . TYR A 1 82 ? 13.235 -2.326 -14.317 1.00 93.06 82 TYR A C 1
ATOM 643 O O . TYR A 1 82 ? 12.675 -3.003 -15.177 1.00 93.06 82 TYR A O 1
ATOM 651 N N . ALA A 1 83 ? 14.433 -2.628 -13.828 1.00 92.94 83 ALA A N 1
ATOM 652 C CA . ALA A 1 83 ? 15.186 -3.815 -14.218 1.00 92.94 83 ALA A CA 1
ATOM 653 C C . ALA A 1 83 ? 14.572 -5.116 -13.667 1.00 92.94 83 ALA A C 1
ATOM 655 O O . ALA A 1 83 ? 14.789 -6.184 -14.232 1.00 92.94 83 ALA A O 1
ATOM 656 N N . ASP A 1 84 ? 13.807 -5.026 -12.578 1.00 93.44 84 ASP A N 1
ATOM 657 C CA . ASP A 1 84 ? 13.246 -6.146 -11.818 1.00 93.44 84 ASP A CA 1
ATOM 658 C C . ASP A 1 84 ? 11.719 -6.264 -11.910 1.00 93.44 84 ASP A C 1
ATOM 660 O O . ASP A 1 84 ? 11.110 -7.031 -11.166 1.00 93.44 84 ASP A O 1
ATOM 664 N N . MET A 1 85 ? 11.086 -5.528 -12.826 1.00 93.06 85 MET A N 1
ATOM 665 C CA . MET A 1 85 ? 9.655 -5.657 -13.098 1.00 93.06 85 MET A CA 1
ATOM 666 C C . MET A 1 85 ? 9.374 -5.656 -14.596 1.00 93.06 85 MET A C 1
ATOM 668 O O . MET A 1 85 ? 10.019 -4.950 -15.370 1.00 93.06 85 MET A O 1
ATOM 672 N N . THR A 1 86 ? 8.342 -6.391 -14.986 1.00 93.88 86 THR A N 1
ATOM 673 C CA . THR A 1 86 ? 7.741 -6.396 -16.325 1.00 93.88 86 THR A CA 1
ATOM 674 C C . THR A 1 86 ? 6.296 -5.897 -16.260 1.00 93.88 86 THR A C 1
ATOM 676 O O . THR A 1 86 ? 5.738 -5.754 -15.173 1.00 93.88 86 THR A O 1
ATOM 679 N N . ALA A 1 87 ? 5.663 -5.677 -17.419 1.00 92.62 87 ALA A N 1
ATOM 680 C CA . ALA A 1 87 ? 4.259 -5.262 -17.494 1.00 92.62 87 ALA A CA 1
ATOM 681 C C . ALA A 1 87 ? 3.278 -6.244 -16.816 1.00 92.62 87 ALA A C 1
ATOM 683 O O . ALA A 1 87 ? 2.216 -5.820 -16.364 1.00 92.62 87 ALA A O 1
ATOM 684 N N . ASP A 1 88 ? 3.659 -7.520 -16.703 1.00 92.31 88 ASP A N 1
ATOM 685 C CA . ASP A 1 88 ? 2.870 -8.579 -16.060 1.00 92.31 88 ASP A CA 1
ATOM 686 C C . ASP A 1 88 ? 3.164 -8.728 -14.558 1.00 92.31 88 ASP A C 1
ATOM 688 O O . ASP A 1 88 ? 2.534 -9.531 -13.869 1.00 92.31 88 ASP A O 1
ATOM 692 N N . SER A 1 89 ? 4.143 -7.987 -14.028 1.00 92.44 89 SER A N 1
ATOM 693 C CA . SER A 1 89 ? 4.487 -8.053 -12.608 1.00 92.44 89 SER A CA 1
ATOM 694 C C . SER A 1 89 ? 3.352 -7.483 -11.746 1.00 92.44 89 SER A C 1
ATOM 696 O O . SER A 1 89 ? 2.775 -6.446 -12.094 1.00 92.44 89 SER A O 1
ATOM 698 N N . PRO A 1 90 ? 3.042 -8.097 -10.589 1.00 90.38 90 PRO A N 1
ATOM 699 C CA . PRO A 1 90 ? 2.104 -7.518 -9.638 1.00 90.38 90 PRO A CA 1
ATOM 700 C C . PRO A 1 90 ? 2.492 -6.083 -9.281 1.00 90.38 90 PRO A C 1
ATOM 702 O O . PRO A 1 90 ? 3.669 -5.768 -9.102 1.00 90.38 90 PRO A O 1
ATOM 705 N N . PHE A 1 91 ? 1.487 -5.219 -9.166 1.00 91.00 91 PHE A N 1
ATOM 706 C CA . PHE A 1 91 ? 1.646 -3.816 -8.783 1.00 91.00 91 PHE A CA 1
ATOM 707 C C . PHE A 1 91 ? 2.517 -2.967 -9.731 1.00 91.00 91 PHE A C 1
ATOM 709 O O . PHE A 1 91 ? 2.955 -1.877 -9.362 1.00 91.00 91 PHE A O 1
ATOM 716 N N . TYR A 1 92 ? 2.780 -3.439 -10.960 1.00 94.81 92 TYR A N 1
ATOM 717 C CA . TYR A 1 92 ? 3.583 -2.713 -11.951 1.00 94.81 92 TYR A CA 1
ATOM 718 C C . TYR A 1 92 ? 2.983 -1.355 -12.337 1.00 94.81 92 TYR A C 1
ATOM 720 O O . TYR A 1 92 ? 3.702 -0.383 -12.589 1.00 94.81 92 TYR A O 1
ATOM 728 N N . ARG A 1 93 ? 1.652 -1.261 -12.379 1.00 96.31 93 ARG A N 1
ATOM 729 C CA . ARG A 1 93 ? 0.956 -0.007 -12.676 1.00 96.31 93 ARG A CA 1
ATOM 730 C C . ARG A 1 93 ? 1.171 1.010 -11.564 1.00 96.31 93 ARG A C 1
ATOM 732 O O . ARG A 1 93 ? 1.491 2.163 -11.842 1.00 96.31 93 ARG A O 1
ATOM 739 N N . GLU A 1 94 ? 1.001 0.571 -10.328 1.00 95.50 94 GLU A N 1
ATOM 740 C CA . GLU A 1 94 ? 1.104 1.376 -9.120 1.00 95.50 94 GLU A CA 1
ATOM 741 C C . GLU A 1 94 ? 2.543 1.846 -8.899 1.00 95.50 94 GLU A C 1
ATOM 743 O O . GLU A 1 94 ? 2.768 3.027 -8.625 1.00 95.50 94 GLU A O 1
ATOM 748 N N . SER A 1 95 ? 3.526 0.967 -9.118 1.00 94.06 95 SER A N 1
ATOM 749 C CA . SER A 1 95 ? 4.941 1.343 -9.090 1.00 94.06 95 SER A CA 1
ATOM 750 C C . SER A 1 95 ? 5.259 2.366 -10.183 1.00 94.06 95 SER A C 1
ATOM 752 O O . SER A 1 95 ? 5.778 3.445 -9.887 1.00 94.06 95 SER A O 1
ATOM 754 N N . THR A 1 96 ? 4.855 2.102 -11.431 1.00 94.25 96 THR A N 1
ATOM 755 C CA . THR A 1 96 ? 5.064 3.019 -12.563 1.00 94.25 96 THR A CA 1
ATOM 756 C C . THR A 1 96 ? 4.442 4.389 -12.308 1.00 94.25 96 THR A C 1
ATOM 758 O O . THR A 1 96 ? 5.061 5.409 -12.616 1.00 94.25 96 THR A O 1
ATOM 761 N N . TRP A 1 97 ? 3.239 4.438 -11.731 1.00 94.56 97 TRP A N 1
ATOM 762 C CA . TRP A 1 97 ? 2.604 5.689 -11.331 1.00 94.56 97 TRP A CA 1
ATOM 763 C C . TRP A 1 97 ? 3.447 6.459 -10.318 1.00 94.56 97 TRP A C 1
ATOM 765 O O . TRP A 1 97 ? 3.750 7.629 -10.559 1.00 94.56 97 TRP A O 1
ATOM 775 N N . LEU A 1 98 ? 3.876 5.808 -9.232 1.00 92.44 98 LEU A N 1
ATOM 776 C CA . LEU A 1 98 ? 4.714 6.458 -8.227 1.00 92.44 98 LEU A CA 1
ATOM 777 C C . LEU A 1 98 ? 6.007 7.004 -8.838 1.00 92.44 98 LEU A C 1
ATOM 779 O O . LEU A 1 98 ? 6.385 8.138 -8.553 1.00 92.44 98 LEU A O 1
ATOM 783 N N . LYS A 1 99 ? 6.676 6.233 -9.704 1.00 90.50 99 LYS A N 1
ATOM 784 C CA . LYS A 1 99 ? 7.918 6.676 -10.354 1.00 90.50 99 LYS A CA 1
ATOM 785 C C . LYS A 1 99 ? 7.690 7.845 -11.304 1.00 90.50 99 LYS A C 1
ATOM 787 O O . LYS A 1 99 ? 8.495 8.769 -11.317 1.00 90.50 99 LYS A O 1
ATOM 792 N N . LYS A 1 100 ? 6.583 7.861 -12.051 1.00 90.88 100 LYS A N 1
ATOM 793 C CA . LYS A 1 100 ? 6.215 9.008 -12.899 1.00 90.88 100 LYS A CA 1
ATOM 794 C C . LYS A 1 100 ? 5.900 10.271 -12.101 1.00 90.88 100 LYS A C 1
ATOM 796 O O . LYS A 1 100 ? 6.101 11.362 -12.621 1.00 90.88 100 LYS A O 1
ATOM 801 N N . ARG A 1 101 ? 5.451 10.120 -10.854 1.00 89.69 101 ARG A N 1
ATOM 802 C CA . ARG A 1 101 ? 5.314 11.203 -9.873 1.00 89.69 101 ARG A CA 1
ATOM 803 C C . ARG A 1 101 ? 6.601 11.503 -9.093 1.00 89.69 101 ARG A C 1
ATOM 805 O O . ARG A 1 101 ? 6.576 12.253 -8.140 1.00 89.69 101 ARG A O 1
ATOM 812 N N . GLY A 1 102 ? 7.731 10.862 -9.390 1.00 87.44 102 GLY A N 1
ATOM 813 C CA . GLY A 1 102 ? 8.960 11.079 -8.615 1.00 87.44 102 GLY A CA 1
ATOM 814 C C . GLY A 1 102 ? 8.855 10.714 -7.122 1.00 87.44 102 GLY A C 1
ATOM 815 O O . GLY A 1 102 ? 9.648 11.199 -6.322 1.00 87.44 102 GLY A O 1
ATOM 816 N N . LEU A 1 103 ? 7.899 9.858 -6.741 1.00 83.25 103 LEU A N 1
ATOM 817 C CA . LEU A 1 103 ? 7.624 9.468 -5.352 1.00 83.25 103 LEU A CA 1
ATOM 818 C C . LEU A 1 103 ? 8.413 8.222 -4.892 1.00 83.25 103 LEU A C 1
ATOM 820 O O . LEU A 1 103 ? 8.234 7.772 -3.766 1.00 83.25 103 LEU A O 1
ATOM 824 N N . VAL A 1 104 ? 9.276 7.639 -5.736 1.00 67.94 104 VAL A N 1
ATOM 825 C CA . VAL A 1 104 ? 10.083 6.443 -5.405 1.00 67.94 104 VAL A CA 1
ATOM 826 C C . VAL A 1 104 ? 11.567 6.785 -5.397 1.00 67.94 104 VAL A C 1
ATOM 828 O O . VAL A 1 104 ? 12.077 7.305 -6.385 1.00 67.94 104 VAL A O 1
ATOM 831 N N . PHE A 1 105 ? 12.260 6.439 -4.310 1.00 65.12 105 PHE A N 1
ATOM 832 C CA . PHE A 1 105 ? 13.655 6.830 -4.060 1.00 65.12 105 PHE A CA 1
ATOM 833 C C . PHE A 1 10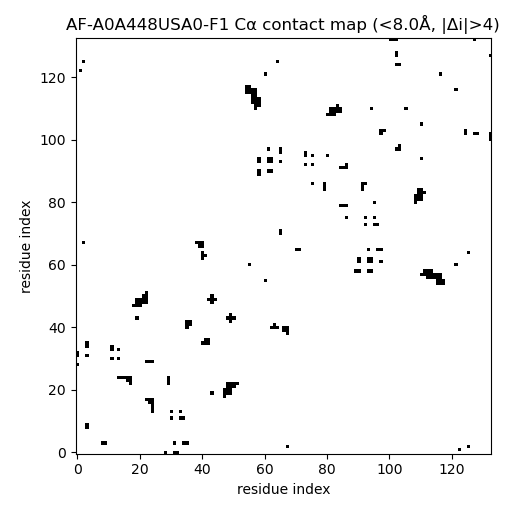5 ? 14.566 5.678 -3.586 1.00 65.12 105 PHE A C 1
ATOM 835 O O . PHE A 1 105 ? 15.716 5.919 -3.232 1.00 65.12 105 PHE A O 1
ATOM 842 N N . TRP A 1 106 ? 14.106 4.421 -3.618 1.00 67.94 106 TRP A N 1
ATOM 843 C CA . TRP A 1 106 ? 14.903 3.259 -3.176 1.00 67.94 106 TRP A CA 1
ATOM 844 C C . TRP A 1 106 ? 16.077 2.953 -4.115 1.00 67.94 106 TRP A C 1
ATOM 846 O O . TRP A 1 106 ? 17.163 2.577 -3.682 1.00 67.94 106 TRP A O 1
ATOM 856 N N . SER A 1 107 ? 15.851 3.119 -5.420 1.00 73.88 107 SER A N 1
ATOM 857 C CA . SER A 1 107 ? 16.839 2.941 -6.480 1.00 73.88 107 SER A CA 1
ATOM 858 C C . SER A 1 107 ? 16.366 3.641 -7.755 1.00 73.88 107 SER A C 1
ATOM 860 O O . SER A 1 107 ? 15.167 3.704 -8.034 1.00 73.88 107 SER A O 1
ATOM 862 N N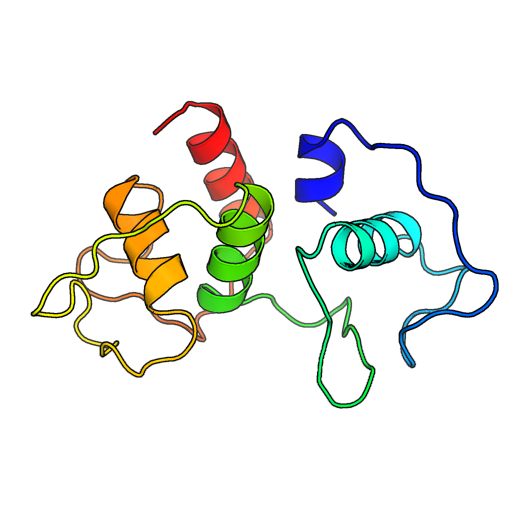 . GLU A 1 108 ? 17.304 4.133 -8.566 1.00 74.62 108 GLU A N 1
ATOM 863 C CA . GLU A 1 108 ? 16.985 4.716 -9.875 1.00 74.62 108 GLU A CA 1
ATOM 864 C C . GLU A 1 108 ? 16.461 3.667 -10.872 1.00 74.62 108 GLU A C 1
ATOM 866 O O . GLU A 1 108 ? 15.609 3.979 -11.710 1.00 74.62 108 GLU A O 1
ATOM 871 N N . SER A 1 109 ? 16.916 2.413 -10.757 1.00 85.06 109 SER A N 1
ATOM 872 C CA . SER A 1 109 ? 16.688 1.363 -11.766 1.00 85.06 109 SER A CA 1
ATOM 873 C C . SER A 1 109 ? 15.922 0.142 -11.256 1.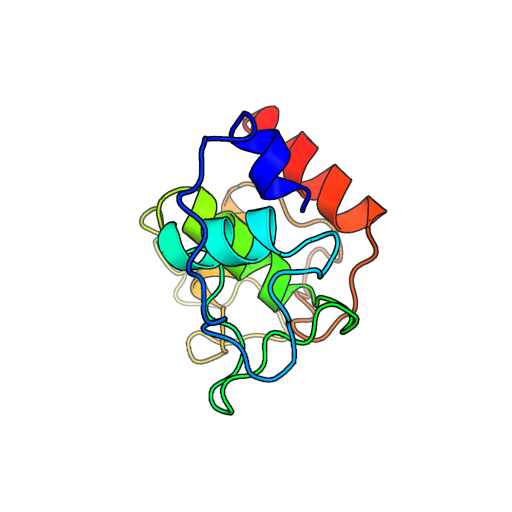00 85.06 109 SER A C 1
ATOM 875 O O . SER A 1 109 ? 15.465 -0.653 -12.071 1.00 85.06 109 SER A O 1
ATOM 877 N N . TRP A 1 110 ? 15.760 -0.021 -9.943 1.00 89.31 110 TRP A N 1
ATOM 878 C CA . TRP A 1 110 ? 15.105 -1.185 -9.332 1.00 89.31 110 TRP A CA 1
ATOM 879 C C . TRP A 1 110 ? 13.915 -0.738 -8.488 1.00 89.31 110 TRP A C 1
ATOM 881 O O . TRP A 1 110 ? 13.980 0.300 -7.832 1.00 89.31 110 TRP A O 1
ATOM 891 N N . PHE A 1 111 ? 12.828 -1.506 -8.494 1.00 91.31 111 PHE A N 1
ATOM 892 C CA . PHE A 1 111 ? 11.694 -1.242 -7.607 1.00 91.31 111 PHE A CA 1
ATOM 893 C C . PHE A 1 111 ? 11.782 -2.023 -6.294 1.00 91.31 111 PHE A C 1
ATOM 895 O O . PHE A 1 111 ? 11.400 -1.505 -5.248 1.00 91.31 111 PHE A O 1
ATOM 902 N N . GLN A 1 112 ? 12.298 -3.253 -6.341 1.00 91.75 112 GLN A N 1
ATOM 903 C CA . GLN A 1 112 ? 12.367 -4.208 -5.236 1.00 91.75 112 GLN A CA 1
ATOM 904 C C . GLN A 1 112 ? 10.982 -4.458 -4.612 1.00 91.75 112 GLN A C 1
ATOM 906 O O . GLN A 1 112 ? 10.763 -4.075 -3.464 1.00 91.75 112 GLN A O 1
ATOM 911 N N . PRO A 1 113 ? 10.026 -5.078 -5.332 1.00 91.56 113 PRO A N 1
ATOM 912 C CA . PRO A 1 113 ? 8.623 -5.164 -4.904 1.00 91.56 113 PRO A CA 1
ATOM 913 C C . PRO A 1 113 ? 8.419 -5.794 -3.517 1.00 91.56 113 PRO A C 1
ATOM 915 O O . PRO A 1 113 ? 7.549 -5.344 -2.768 1.00 91.56 113 PRO A O 1
ATOM 918 N N . ASP A 1 114 ? 9.251 -6.772 -3.158 1.00 91.62 114 ASP A N 1
ATOM 919 C CA . ASP A 1 114 ? 9.217 -7.472 -1.867 1.00 91.62 114 ASP A CA 1
ATOM 920 C C . ASP A 1 114 ? 10.119 -6.832 -0.796 1.00 91.62 114 ASP A C 1
ATOM 922 O O . ASP A 1 114 ? 10.195 -7.320 0.331 1.00 91.62 114 ASP A O 1
ATOM 926 N N . GLY A 1 115 ? 10.810 -5.738 -1.131 1.00 90.56 115 GLY A N 1
ATOM 927 C CA . GLY A 1 115 ? 11.639 -4.988 -0.194 1.00 90.56 115 GLY A CA 1
ATOM 928 C C . GLY A 1 115 ? 10.799 -4.470 0.970 1.00 90.56 115 GLY A C 1
ATOM 929 O O . GLY A 1 115 ? 9.766 -3.834 0.756 1.00 90.5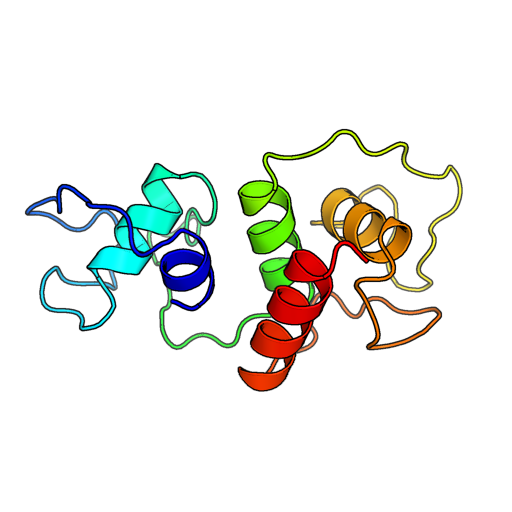6 115 GLY A O 1
ATOM 930 N N . ALA A 1 116 ? 11.224 -4.773 2.197 1.00 89.88 116 ALA A N 1
ATOM 931 C CA . ALA A 1 116 ? 10.539 -4.331 3.405 1.00 89.88 116 ALA A CA 1
ATOM 932 C C . ALA A 1 116 ? 10.654 -2.812 3.566 1.00 89.88 116 ALA A C 1
ATOM 934 O O . ALA A 1 116 ? 11.738 -2.256 3.403 1.00 89.88 116 ALA A O 1
ATOM 935 N N . VAL A 1 117 ? 9.554 -2.164 3.951 1.00 87.19 117 VAL A N 1
ATOM 936 C CA . VAL A 1 117 ? 9.539 -0.732 4.270 1.00 87.19 117 VAL A CA 1
ATOM 937 C C . VAL A 1 117 ? 9.459 -0.496 5.767 1.00 87.19 117 VAL A C 1
ATOM 939 O O . VAL A 1 117 ? 8.766 -1.199 6.508 1.00 87.19 117 VAL A O 1
ATOM 942 N N . THR A 1 118 ? 10.140 0.545 6.224 1.00 87.25 118 THR A N 1
ATOM 943 C CA . THR A 1 118 ? 9.992 1.058 7.579 1.00 87.25 118 THR A CA 1
ATOM 944 C C . THR A 1 118 ? 8.791 2.001 7.682 1.00 87.25 118 THR A C 1
ATOM 946 O O . THR A 1 118 ? 8.227 2.494 6.705 1.00 87.25 118 THR A O 1
ATOM 949 N N . ARG A 1 119 ? 8.393 2.325 8.914 1.00 82.44 119 ARG A N 1
ATOM 950 C CA . ARG A 1 119 ? 7.389 3.376 9.148 1.00 82.44 119 ARG A CA 1
ATOM 951 C C . ARG A 1 119 ? 7.865 4.757 8.683 1.00 82.44 119 ARG A C 1
ATOM 953 O O . ARG A 1 119 ? 7.017 5.585 8.360 1.00 82.44 119 ARG A O 1
ATOM 960 N N . ALA A 1 120 ? 9.177 5.003 8.691 1.00 83.69 120 ALA A N 1
ATOM 961 C CA . ALA A 1 120 ? 9.763 6.255 8.220 1.00 83.69 120 ALA A CA 1
ATOM 962 C C . ALA A 1 120 ? 9.652 6.361 6.695 1.00 83.69 120 ALA A C 1
ATOM 964 O O . ALA A 1 120 ? 9.199 7.384 6.199 1.00 83.69 120 ALA A O 1
ATOM 965 N N . ASP A 1 121 ? 9.929 5.268 5.986 1.00 86.38 121 ASP A N 1
ATOM 966 C CA . ASP A 1 121 ? 9.769 5.159 4.533 1.00 86.38 121 ASP A CA 1
ATOM 967 C C . ASP A 1 121 ? 8.348 5.506 4.086 1.00 86.38 121 ASP A C 1
ATOM 969 O O . ASP A 1 121 ? 8.139 6.297 3.165 1.00 86.38 121 ASP A O 1
ATOM 973 N N . PHE A 1 122 ? 7.350 4.973 4.796 1.00 85.94 122 PHE A N 1
ATOM 974 C CA . PHE A 1 122 ? 5.958 5.269 4.480 1.00 85.94 122 PHE A CA 1
ATOM 975 C C . PHE A 1 122 ? 5.555 6.708 4.826 1.00 85.94 122 PHE A C 1
ATOM 977 O O . PHE A 1 122 ? 4.766 7.318 4.107 1.00 85.94 122 PHE A O 1
ATOM 984 N N . ALA A 1 123 ? 6.089 7.261 5.919 1.00 85.38 123 ALA A N 1
ATOM 985 C CA . ALA A 1 123 ? 5.846 8.652 6.292 1.00 85.38 123 ALA A CA 1
ATOM 986 C C . A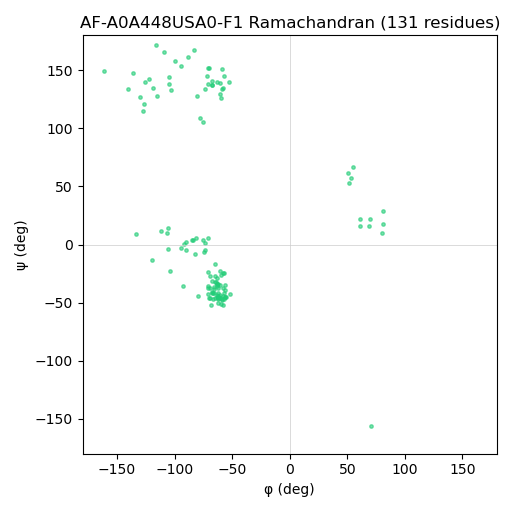LA A 1 123 ? 6.456 9.626 5.274 1.00 85.38 123 ALA A C 1
ATOM 988 O O . ALA A 1 123 ? 5.793 10.587 4.891 1.00 85.38 123 ALA A O 1
ATOM 989 N N . GLU A 1 124 ? 7.670 9.344 4.803 1.00 87.31 124 GLU A N 1
ATOM 990 C CA . GLU A 1 124 ? 8.347 10.125 3.770 1.00 87.31 124 GLU A CA 1
ATOM 991 C C . GLU A 1 124 ? 7.561 10.092 2.459 1.00 87.31 124 GLU A C 1
ATOM 993 O O . GLU A 1 124 ?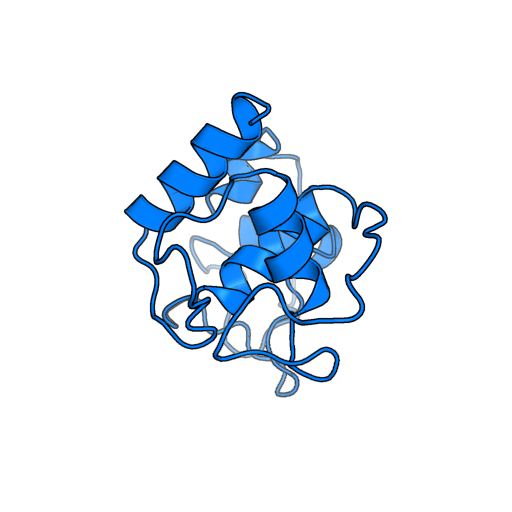 7.285 11.137 1.875 1.00 87.31 124 GLU A O 1
ATOM 998 N N . LEU A 1 125 ? 7.108 8.909 2.031 1.00 88.31 125 LEU A N 1
ATOM 999 C CA . LEU A 1 125 ? 6.282 8.780 0.833 1.00 88.31 125 LEU A CA 1
ATOM 1000 C C . LEU A 1 125 ? 5.006 9.637 0.918 1.00 88.31 125 LEU A C 1
ATOM 1002 O O . LEU A 1 125 ? 4.665 10.343 -0.032 1.00 88.31 125 LEU A O 1
ATOM 1006 N N . ILE A 1 126 ? 4.300 9.575 2.051 1.00 89.25 126 ILE A N 1
ATOM 1007 C CA . ILE A 1 126 ? 3.090 10.373 2.286 1.00 89.25 126 ILE A CA 1
ATOM 1008 C C . ILE A 1 126 ? 3.414 11.869 2.245 1.00 89.25 126 ILE A C 1
ATOM 1010 O O . ILE A 1 126 ? 2.705 12.623 1.581 1.00 89.25 126 ILE A O 1
ATOM 1014 N N . TYR A 1 127 ? 4.499 12.287 2.896 1.00 88.88 127 TYR A N 1
ATOM 1015 C CA . TYR A 1 127 ? 4.934 13.678 2.889 1.00 88.88 127 TYR A CA 1
ATOM 1016 C C . TYR A 1 127 ? 5.201 14.181 1.463 1.00 88.88 127 TYR A C 1
ATOM 1018 O O . TYR A 1 127 ? 4.685 15.225 1.071 1.00 88.88 127 TYR A O 1
ATOM 1026 N N . GLN A 1 128 ? 5.944 13.425 0.649 1.00 88.94 128 GLN A N 1
ATOM 1027 C CA . GLN A 1 128 ? 6.224 13.807 -0.741 1.00 88.94 128 GLN A CA 1
ATOM 1028 C C . GLN A 1 128 ? 4.938 13.891 -1.584 1.00 88.94 128 GLN A C 1
ATOM 1030 O O . GLN A 1 128 ? 4.794 14.815 -2.388 1.00 88.94 128 GLN A O 1
ATOM 1035 N N . TYR A 1 129 ? 3.981 12.984 -1.356 1.00 90.06 129 TYR A N 1
ATOM 1036 C CA . TYR A 1 129 ? 2.673 13.015 -2.014 1.00 90.06 129 TYR A CA 1
ATOM 1037 C C . TYR A 1 129 ? 1.875 14.284 -1.672 1.00 90.06 129 TYR A C 1
ATOM 1039 O O . TYR A 1 129 ? 1.337 14.927 -2.575 1.00 90.06 129 TYR A O 1
ATOM 1047 N N . GLU A 1 130 ? 1.837 14.691 -0.399 1.00 87.88 130 GLU A N 1
ATOM 1048 C CA . GLU A 1 130 ? 1.166 15.928 0.033 1.00 87.88 130 GLU A CA 1
ATOM 1049 C C . GLU A 1 130 ? 1.800 17.190 -0.560 1.00 87.88 130 GLU A C 1
ATOM 1051 O O . GLU A 1 130 ? 1.096 18.147 -0.876 1.00 87.88 130 GLU A O 1
ATOM 1056 N N . GLN A 1 131 ? 3.123 17.192 -0.751 1.00 83.94 131 GLN A N 1
ATOM 1057 C CA . GLN A 1 131 ? 3.844 18.307 -1.376 1.00 83.94 131 GLN A CA 1
ATOM 1058 C C . GLN A 1 131 ? 3.631 18.393 -2.899 1.00 83.94 131 GLN A C 1
ATOM 1060 O O . GLN A 1 131 ? 4.193 19.276 -3.546 1.00 83.94 131 GLN A O 1
ATOM 1065 N N . GLY A 1 132 ? 2.826 17.498 -3.483 1.00 74.12 132 GLY A N 1
ATOM 1066 C CA . GLY A 1 132 ? 2.484 17.525 -4.902 1.00 74.12 132 GLY A CA 1
ATOM 1067 C C . GLY A 1 132 ? 3.649 17.178 -5.824 1.00 74.12 132 GLY A C 1
ATOM 1068 O O . GLY A 1 132 ? 3.617 17.566 -6.991 1.00 74.12 132 GLY A O 1
ATOM 1069 N N . LYS A 1 133 ? 4.659 16.473 -5.310 1.00 55.88 133 LYS A N 1
ATOM 1070 C CA . LYS A 1 133 ? 5.718 15.924 -6.150 1.00 55.88 133 LYS A CA 1
ATOM 1071 C C . LYS A 1 133 ? 5.182 14.764 -6.994 1.00 55.88 133 LYS A C 1
ATOM 1073 O O . LYS A 1 133 ? 4.242 14.038 -6.553 1.00 55.88 133 LYS A O 1
#

pLDDT: mean 91.16, std 6.81, range [55.88, 97.81]

Solvent-accessible surface area (backbone atoms only — not comparable to full-atom values): 8074 Å² total; per-residue (Å²): 98,70,67,40,53,73,65,68,57,67,91,69,89,76,64,87,66,54,91,28,82,77,45,54,74,83,40,95,55,34,67,43,54,51,46,31,38,78,66,63,33,44,84,58,45,97,87,36,34,59,58,89,85,57,80,48,23,44,36,57,52,29,42,34,53,34,35,69,67,65,59,67,90,68,89,77,65,96,62,62,81,28,82,80,48,48,92,85,38,86,55,38,66,31,45,51,45,36,51,78,36,67,62,60,80,92,44,92,49,46,70,54,54,80,40,76,51,53,75,62,57,54,49,51,43,51,52,44,52,74,72,69,76